Protein AF-A0A1D8ADT6-F1 (afdb_monomer_lite)

pLDDT: mean 72.4, std 19.84, range [39.72, 97.81]

Radius of gyration: 29.02 Å; chains: 1; bounding box: 97×33×60 Å

Foldseek 3Di:
DDDDDDPPDDDPDDDDPPPPPPPPPPVQQDFDPVLVVQVVVLCVVVVNDHDPVSCVPRRQVVGGRNSVVVVVVVDDDPPVVVVVVPVVDPPPDPPDDD

Structure (mmCIF, N/CA/C/O backbone):
data_AF-A0A1D8ADT6-F1
#
_entry.id   AF-A0A1D8ADT6-F1
#
loop_
_atom_site.group_PDB
_atom_site.id
_atom_site.type_symbol
_atom_site.label_atom_id
_atom_site.label_alt_id
_atom_site.label_comp_id
_atom_site.label_asym_id
_atom_site.label_entity_id
_atom_site.label_seq_id
_atom_site.pdbx_PDB_ins_code
_atom_site.Cartn_x
_atom_site.Cartn_y
_atom_site.Cartn_z
_atom_site.occupancy
_atom_site.B_iso_or_equiv
_atom_site.auth_seq_id
_atom_site.auth_comp_id
_atom_site.auth_asym_id
_atom_site.auth_atom_id
_atom_site.pdbx_PDB_model_num
ATOM 1 N N . MET A 1 1 ? 71.596 5.538 -40.385 1.00 41.00 1 MET A N 1
ATOM 2 C CA . MET A 1 1 ? 70.549 6.245 -39.610 1.00 41.00 1 MET A CA 1
ATOM 3 C C . MET A 1 1 ? 69.523 6.814 -40.584 1.00 41.00 1 MET A C 1
ATOM 5 O O . MET A 1 1 ? 69.797 7.835 -41.194 1.00 41.00 1 MET A O 1
ATOM 9 N N . VAL A 1 2 ? 68.382 6.150 -40.786 1.00 39.72 2 VAL A N 1
ATOM 10 C CA . VAL A 1 2 ? 67.315 6.633 -41.684 1.00 39.72 2 VAL A CA 1
ATOM 11 C C . VAL A 1 2 ? 66.054 6.821 -40.845 1.00 39.72 2 VAL A C 1
ATOM 13 O O . VAL A 1 2 ? 65.548 5.874 -40.249 1.00 39.72 2 VAL A O 1
ATOM 16 N N . ARG A 1 3 ? 65.615 8.076 -40.707 1.00 45.81 3 ARG A N 1
ATOM 17 C CA . ARG A 1 3 ? 64.464 8.477 -39.888 1.00 45.81 3 ARG A CA 1
ATOM 18 C C . ARG A 1 3 ? 63.183 8.412 -40.727 1.00 45.81 3 ARG A C 1
ATOM 20 O O . ARG A 1 3 ? 63.131 8.955 -41.824 1.00 45.81 3 ARG A O 1
ATOM 27 N N . LYS A 1 4 ? 62.180 7.739 -40.154 1.00 50.72 4 LYS A N 1
ATOM 28 C CA . LYS A 1 4 ? 60.775 7.585 -40.571 1.00 50.72 4 LYS A CA 1
ATOM 29 C C . LYS A 1 4 ? 60.207 8.749 -41.386 1.00 50.72 4 LYS A C 1
ATOM 31 O O . LYS A 1 4 ? 60.243 9.884 -40.919 1.00 50.72 4 LYS A O 1
ATOM 36 N N . ARG A 1 5 ? 59.449 8.411 -42.434 1.00 50.97 5 ARG A N 1
ATOM 37 C CA . ARG A 1 5 ? 58.130 9.015 -42.681 1.00 50.97 5 ARG A CA 1
ATOM 38 C C . ARG A 1 5 ? 57.148 7.902 -43.040 1.00 50.97 5 ARG A C 1
ATOM 40 O O . ARG A 1 5 ? 57.220 7.326 -44.117 1.00 50.97 5 ARG A O 1
ATOM 47 N N . LEU A 1 6 ? 56.313 7.561 -42.055 1.00 51.28 6 LEU A N 1
ATOM 48 C CA . LEU A 1 6 ? 55.161 6.676 -42.193 1.00 51.28 6 LEU A CA 1
ATOM 49 C C . LEU A 1 6 ? 54.278 7.227 -43.314 1.00 51.28 6 LEU A C 1
ATOM 51 O O . LEU A 1 6 ? 53.754 8.335 -43.197 1.00 51.28 6 LEU A O 1
ATOM 55 N N . GLY A 1 7 ? 54.142 6.454 -44.388 1.00 40.78 7 GLY A N 1
ATOM 56 C CA . GLY A 1 7 ? 53.117 6.676 -45.391 1.00 40.78 7 GLY A CA 1
ATOM 57 C C . GLY A 1 7 ? 51.752 6.501 -44.739 1.00 40.78 7 GLY A C 1
ATOM 58 O O . GLY A 1 7 ? 51.425 5.429 -44.234 1.00 40.78 7 GLY A O 1
ATOM 59 N N . LEU A 1 8 ? 50.992 7.589 -44.720 1.00 50.84 8 LEU A N 1
ATOM 60 C CA . LEU A 1 8 ? 49.579 7.631 -44.392 1.00 50.84 8 LEU A CA 1
ATOM 61 C C . LEU A 1 8 ? 48.832 6.804 -45.452 1.00 50.84 8 LEU A C 1
ATOM 63 O O . LEU A 1 8 ? 48.548 7.301 -46.540 1.00 50.84 8 LEU A O 1
ATOM 67 N N . VAL A 1 9 ? 48.563 5.527 -45.172 1.00 48.00 9 VAL A N 1
ATOM 68 C CA . VAL A 1 9 ? 47.653 4.730 -46.001 1.00 48.00 9 VAL A CA 1
ATOM 69 C C . VAL A 1 9 ? 46.237 5.139 -45.627 1.00 48.00 9 VAL A C 1
ATOM 71 O O . VAL A 1 9 ? 45.711 4.767 -44.580 1.00 48.00 9 VAL A O 1
ATOM 74 N N . ALA A 1 10 ? 45.646 5.951 -46.496 1.00 52.31 10 ALA A N 1
ATOM 75 C CA . ALA A 1 10 ? 44.214 6.136 -46.573 1.00 52.31 10 ALA A CA 1
ATOM 76 C C . ALA A 1 10 ? 43.560 4.775 -46.852 1.00 52.31 10 ALA A C 1
ATOM 78 O O . ALA A 1 10 ? 43.734 4.202 -47.925 1.00 52.31 10 ALA A O 1
ATOM 79 N N . ALA A 1 11 ? 42.815 4.261 -45.878 1.00 51.34 11 ALA A N 1
ATOM 80 C CA . ALA A 1 11 ? 41.895 3.149 -46.066 1.00 51.34 11 ALA A CA 1
ATOM 81 C C . ALA A 1 11 ? 40.534 3.558 -45.501 1.00 51.34 11 ALA A C 1
ATOM 83 O O . ALA A 1 11 ? 40.170 3.281 -44.361 1.00 51.34 11 ALA A O 1
ATOM 84 N N . SER A 1 12 ? 39.803 4.287 -46.335 1.00 52.16 12 SER A N 1
ATOM 85 C CA . SER A 1 12 ? 38.388 4.591 -46.190 1.00 52.16 12 SER A CA 1
ATOM 86 C C . SER A 1 12 ? 37.581 3.317 -46.472 1.00 52.16 12 SER A C 1
ATOM 88 O O . SER A 1 12 ? 37.239 3.080 -47.623 1.00 52.16 12 SER A O 1
ATOM 90 N N . ALA A 1 13 ? 37.313 2.471 -45.468 1.00 50.28 13 ALA A N 1
ATOM 91 C CA . ALA A 1 13 ? 36.302 1.399 -45.544 1.00 50.28 13 ALA A CA 1
ATOM 92 C C . ALA A 1 13 ? 36.129 0.664 -44.199 1.00 50.28 13 ALA A C 1
ATOM 94 O O . ALA A 1 13 ? 36.910 -0.228 -43.889 1.00 50.28 13 ALA A O 1
ATOM 95 N N . ALA A 1 14 ? 35.103 1.036 -43.425 1.00 51.84 14 ALA A N 1
ATOM 96 C CA . ALA A 1 14 ? 34.347 0.218 -42.454 1.00 51.84 14 ALA A CA 1
ATOM 97 C C . ALA A 1 14 ? 33.526 1.208 -41.604 1.00 51.84 14 ALA A C 1
ATOM 99 O O . ALA A 1 14 ? 34.023 1.809 -40.662 1.00 51.84 14 ALA A O 1
ATOM 100 N N . GLY A 1 15 ? 32.324 1.599 -42.016 1.00 47.75 15 GLY A N 1
ATOM 101 C CA . GLY A 1 15 ? 31.172 0.711 -41.916 1.00 47.75 15 GLY A CA 1
ATOM 102 C C . GLY A 1 15 ? 30.653 0.750 -40.479 1.00 47.75 15 GLY A C 1
ATOM 103 O O . GLY A 1 15 ? 30.986 -0.12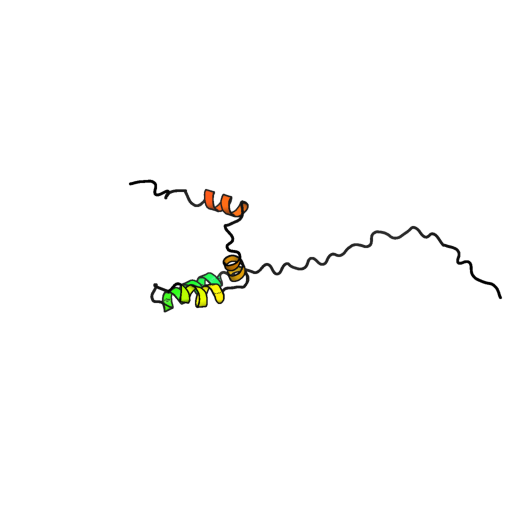9 -39.703 1.00 47.75 15 GLY A O 1
ATOM 104 N N . VAL A 1 16 ? 29.925 1.826 -40.149 1.00 55.56 16 VAL A N 1
ATOM 105 C CA . VAL A 1 16 ? 29.025 2.004 -38.992 1.00 55.56 16 VAL A CA 1
ATOM 106 C C . VAL A 1 16 ? 29.379 1.143 -37.773 1.00 55.56 16 VAL A C 1
ATOM 108 O O . VAL A 1 16 ? 28.939 0.001 -37.657 1.00 55.56 16 VAL A O 1
ATOM 111 N N . LEU A 1 17 ? 30.117 1.722 -36.822 1.00 54.66 17 LEU A N 1
ATOM 112 C CA . LEU A 1 17 ? 30.191 1.185 -35.467 1.00 54.66 17 LEU A CA 1
ATOM 113 C C . LEU A 1 17 ? 28.760 1.202 -34.907 1.00 54.66 17 LEU A C 1
ATOM 115 O O . LEU A 1 17 ? 28.247 2.254 -34.523 1.00 54.66 17 LEU A O 1
ATOM 119 N N . ALA A 1 18 ? 28.078 0.060 -34.968 1.00 60.75 18 ALA A N 1
ATOM 120 C CA . ALA A 1 18 ? 26.762 -0.119 -34.388 1.00 60.75 18 ALA A CA 1
ATOM 121 C C . ALA A 1 18 ? 26.871 0.220 -32.898 1.00 60.75 18 ALA A C 1
ATOM 123 O O . ALA A 1 18 ? 27.464 -0.528 -32.121 1.00 60.75 18 ALA A O 1
ATOM 124 N N . PHE A 1 19 ? 26.331 1.373 -32.507 1.00 59.34 19 PHE A N 1
ATOM 125 C CA . PHE A 1 19 ? 26.065 1.683 -31.112 1.00 59.34 19 PHE A CA 1
ATOM 126 C C . PHE A 1 19 ? 25.014 0.676 -30.641 1.00 59.34 19 PHE A C 1
ATOM 128 O O . PHE A 1 19 ? 23.811 0.902 -30.757 1.00 59.34 19 PHE A O 1
ATOM 135 N N . ILE A 1 20 ? 25.468 -0.474 -30.149 1.00 65.38 20 ILE A N 1
ATOM 136 C CA . ILE A 1 20 ? 24.639 -1.356 -29.339 1.00 65.38 20 ILE A CA 1
ATOM 137 C C . ILE A 1 20 ? 24.471 -0.610 -28.018 1.00 65.38 20 ILE A C 1
ATOM 139 O O . ILE A 1 20 ? 25.266 -0.765 -27.096 1.00 65.38 20 ILE A O 1
ATOM 143 N N . VAL A 1 21 ? 23.485 0.285 -27.951 1.00 69.88 21 VAL A N 1
ATOM 144 C CA . VAL A 1 21 ? 23.040 0.826 -26.670 1.00 69.88 21 VAL A CA 1
ATOM 145 C C . VAL A 1 21 ? 22.363 -0.347 -25.970 1.00 69.88 21 VAL A C 1
ATOM 147 O O . VAL A 1 21 ? 21.353 -0.833 -26.488 1.00 69.88 21 VAL A O 1
ATOM 150 N N . PRO A 1 22 ? 22.895 -0.864 -24.848 1.00 63.84 22 PRO A N 1
ATOM 151 C CA . PRO A 1 22 ? 22.147 -1.836 -24.079 1.00 63.84 22 PRO A CA 1
ATOM 152 C C . PRO A 1 22 ? 20.854 -1.138 -23.669 1.00 63.84 22 PRO A C 1
ATOM 154 O O . PRO A 1 22 ? 20.885 -0.114 -22.983 1.00 63.84 22 PRO A O 1
ATOM 157 N N . VAL A 1 23 ? 19.716 -1.660 -24.127 1.00 62.34 23 VAL A N 1
ATOM 158 C CA . VAL A 1 23 ? 18.436 -1.303 -23.530 1.00 62.34 23 VAL A CA 1
ATOM 159 C C . VAL A 1 23 ? 18.518 -1.819 -22.102 1.00 62.34 23 VAL A C 1
ATOM 161 O O . VAL A 1 23 ? 18.339 -3.003 -21.828 1.00 62.34 23 VAL A O 1
ATOM 164 N N . GLN A 1 24 ? 18.934 -0.948 -21.185 1.00 64.00 24 GLN A N 1
ATOM 165 C CA . GLN A 1 24 ? 18.807 -1.231 -19.771 1.00 64.00 24 GLN A CA 1
ATOM 166 C C . GLN A 1 24 ? 17.314 -1.427 -19.573 1.00 64.00 24 GLN A C 1
ATOM 168 O O . GLN A 1 24 ? 16.543 -0.488 -19.785 1.00 64.00 24 GLN A O 1
ATOM 173 N N . ALA A 1 25 ? 16.912 -2.671 -19.294 1.00 60.44 25 ALA A N 1
ATOM 174 C CA . ALA A 1 25 ? 15.569 -2.967 -18.843 1.00 60.44 25 ALA A CA 1
ATOM 175 C C . ALA A 1 25 ? 15.329 -1.985 -17.709 1.00 60.44 25 ALA A C 1
ATOM 177 O O . ALA A 1 25 ? 16.011 -2.042 -16.685 1.00 60.44 25 ALA A O 1
ATOM 178 N N . GLN A 1 26 ? 14.493 -0.982 -17.972 1.00 58.41 26 GLN A N 1
ATOM 179 C CA . GLN A 1 26 ? 14.187 -0.011 -16.951 1.00 58.41 26 GLN A CA 1
ATOM 180 C C . GLN A 1 26 ? 13.575 -0.845 -15.843 1.00 58.41 26 GLN A C 1
ATOM 182 O O . GLN A 1 26 ? 12.581 -1.537 -16.081 1.00 58.41 26 GLN A O 1
ATOM 187 N N . ASP A 1 27 ? 14.227 -0.859 -14.686 1.00 61.06 27 ASP A N 1
ATOM 188 C CA . ASP A 1 27 ? 13.667 -1.434 -13.479 1.00 61.06 27 ASP A CA 1
ATOM 189 C C . ASP A 1 27 ? 12.524 -0.497 -13.086 1.00 61.06 27 ASP A C 1
ATOM 191 O O . ASP A 1 27 ? 12.659 0.441 -12.300 1.00 61.06 27 ASP A O 1
ATOM 195 N N . LEU A 1 28 ? 11.433 -0.610 -13.847 1.00 68.81 28 LEU A N 1
ATOM 196 C CA . LEU A 1 28 ? 10.241 0.187 -13.694 1.00 68.81 28 LEU A CA 1
ATOM 197 C C . LEU A 1 28 ? 9.675 -0.293 -12.382 1.00 68.81 28 LEU A C 1
ATOM 199 O O . LEU A 1 28 ? 9.077 -1.363 -12.351 1.00 68.81 28 LEU A O 1
ATOM 203 N N . ALA A 1 29 ? 9.932 0.466 -11.321 1.00 77.25 29 ALA A N 1
ATOM 204 C CA . ALA A 1 29 ? 9.440 0.194 -9.986 1.00 77.25 29 ALA A CA 1
ATOM 205 C C . ALA A 1 29 ? 7.986 -0.311 -10.085 1.00 77.25 29 ALA A C 1
ATOM 207 O O . ALA A 1 29 ? 7.079 0.434 -10.469 1.00 77.25 29 ALA A O 1
ATOM 208 N N . GLN A 1 30 ? 7.790 -1.616 -9.864 1.00 85.38 30 GLN A N 1
ATOM 209 C CA . GLN A 1 30 ? 6.528 -2.282 -10.185 1.00 85.38 30 GLN A CA 1
ATOM 210 C C . GLN A 1 30 ? 5.574 -2.136 -9.010 1.00 85.38 30 GLN A C 1
ATOM 212 O O . GLN A 1 30 ? 5.888 -2.553 -7.894 1.00 85.38 30 GLN A O 1
ATOM 217 N N . ILE A 1 31 ? 4.397 -1.570 -9.259 1.00 86.62 31 ILE A N 1
ATOM 218 C CA . ILE A 1 31 ? 3.267 -1.673 -8.331 1.00 86.62 31 ILE A CA 1
ATOM 219 C C . ILE A 1 31 ? 2.750 -3.098 -8.431 1.00 86.62 31 ILE A C 1
ATOM 221 O O . ILE A 1 31 ? 2.543 -3.591 -9.545 1.00 86.62 31 ILE A O 1
ATOM 225 N N . ARG A 1 32 ? 2.545 -3.755 -7.295 1.00 91.38 32 ARG A N 1
ATOM 226 C CA . ARG A 1 32 ? 2.129 -5.151 -7.284 1.00 91.38 32 ARG A CA 1
ATOM 227 C C . ARG A 1 32 ? 0.709 -5.283 -6.748 1.00 91.38 32 ARG A C 1
ATOM 229 O O . ARG A 1 32 ? 0.270 -4.493 -5.919 1.00 91.38 32 ARG A O 1
AT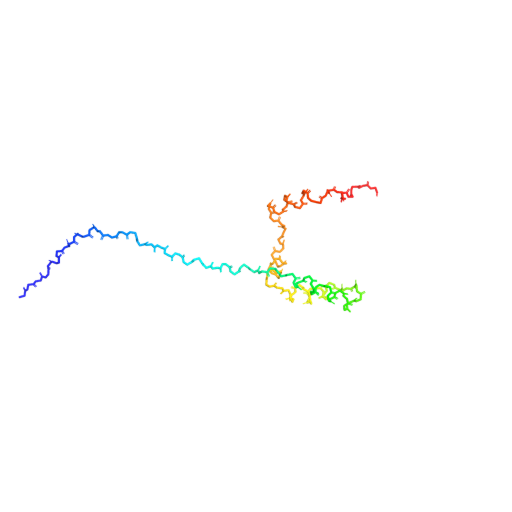OM 236 N N . ILE A 1 33 ? -0.039 -6.283 -7.213 1.00 92.81 33 ILE A N 1
ATOM 237 C CA . ILE A 1 33 ? -1.418 -6.477 -6.734 1.00 92.81 33 ILE A CA 1
ATOM 238 C C . ILE A 1 33 ? -1.447 -6.930 -5.267 1.00 92.81 33 ILE A C 1
ATOM 240 O O . ILE A 1 33 ? -2.408 -6.677 -4.547 1.00 92.81 33 ILE A O 1
ATOM 244 N N . GLU A 1 34 ? -0.349 -7.514 -4.793 1.00 95.31 34 GLU A N 1
ATOM 245 C CA . GLU A 1 34 ? -0.090 -7.855 -3.399 1.00 95.31 34 GLU A CA 1
ATOM 246 C C . GLU A 1 34 ? -0.126 -6.627 -2.475 1.00 95.31 34 GLU A C 1
ATOM 248 O O . GLU A 1 34 ? -0.415 -6.773 -1.288 1.00 95.31 34 GLU A O 1
ATOM 253 N N . ASP A 1 35 ? 0.088 -5.412 -2.996 1.00 94.12 35 ASP A N 1
ATOM 254 C CA . ASP A 1 35 ? -0.079 -4.182 -2.215 1.00 94.12 35 ASP A CA 1
ATOM 255 C C . ASP A 1 35 ? -1.548 -3.989 -1.786 1.00 94.12 35 ASP A C 1
ATOM 257 O O . ASP A 1 35 ? -1.813 -3.523 -0.678 1.00 94.12 35 ASP A O 1
ATOM 261 N N . VAL A 1 36 ? -2.514 -4.443 -2.597 1.00 95.44 36 VAL A N 1
ATOM 262 C CA . VAL A 1 36 ? -3.946 -4.440 -2.240 1.00 95.44 36 VAL A CA 1
ATOM 263 C C . VAL A 1 36 ? -4.230 -5.449 -1.128 1.00 95.44 36 VAL A C 1
ATOM 265 O O . VAL A 1 36 ? -4.956 -5.146 -0.183 1.00 95.44 36 VAL A O 1
ATOM 268 N N . ALA A 1 37 ? -3.627 -6.639 -1.197 1.00 97.25 37 ALA A N 1
ATOM 269 C CA . ALA A 1 37 ? -3.751 -7.635 -0.134 1.00 97.25 37 ALA A CA 1
ATOM 270 C C . ALA A 1 37 ? -3.150 -7.124 1.189 1.00 97.25 37 ALA A C 1
ATOM 272 O O . ALA A 1 37 ? -3.738 -7.321 2.253 1.00 97.25 37 ALA A O 1
ATOM 273 N N . ARG A 1 38 ? -2.017 -6.406 1.127 1.00 96.62 38 ARG A N 1
ATOM 274 C CA . ARG A 1 38 ? -1.412 -5.752 2.297 1.00 96.62 38 ARG A CA 1
ATOM 275 C C . ARG A 1 38 ? -2.355 -4.725 2.916 1.00 96.62 38 ARG A C 1
ATOM 277 O O . ARG A 1 38 ? -2.498 -4.718 4.135 1.00 96.62 38 ARG A O 1
ATOM 284 N N . PHE A 1 39 ? -3.008 -3.897 2.099 1.00 96.19 39 PHE A N 1
ATOM 285 C CA . PHE A 1 39 ? -3.983 -2.928 2.596 1.00 96.19 39 PHE A CA 1
ATOM 286 C C . PHE A 1 39 ? -5.095 -3.604 3.407 1.00 96.19 39 PHE A C 1
ATOM 288 O O . PHE A 1 39 ? -5.339 -3.202 4.542 1.00 96.19 39 PHE A O 1
ATOM 295 N N . TYR A 1 40 ? -5.727 -4.652 2.865 1.00 97.44 40 TYR A N 1
ATOM 296 C CA . TYR A 1 40 ? -6.805 -5.345 3.577 1.00 97.44 40 TYR A CA 1
ATOM 297 C C . TYR A 1 40 ? -6.323 -6.015 4.859 1.00 97.44 40 TYR A C 1
ATOM 299 O O . TYR A 1 40 ? -7.008 -5.929 5.870 1.00 97.44 40 TYR A O 1
ATOM 307 N N . ARG A 1 41 ? -5.110 -6.574 4.871 1.00 97.75 41 ARG A N 1
ATOM 308 C CA . ARG A 1 41 ? -4.526 -7.109 6.106 1.00 97.75 41 ARG A CA 1
ATOM 309 C C . ARG A 1 41 ? -4.410 -6.034 7.194 1.00 97.75 41 ARG A C 1
ATOM 311 O O . ARG A 1 41 ? -4.872 -6.249 8.308 1.00 97.75 41 ARG A O 1
ATOM 318 N N . VAL A 1 42 ? -3.842 -4.872 6.864 1.00 97.62 42 VAL A N 1
ATOM 319 C CA . VAL A 1 42 ? -3.701 -3.741 7.804 1.00 97.62 42 VAL A CA 1
ATOM 320 C C . VAL A 1 42 ? -5.070 -3.224 8.261 1.00 97.62 42 VAL A C 1
ATOM 322 O O . VAL A 1 42 ? -5.262 -2.881 9.428 1.00 97.62 42 VAL A O 1
ATOM 325 N N . TYR A 1 43 ? -6.034 -3.173 7.345 1.00 95.75 43 T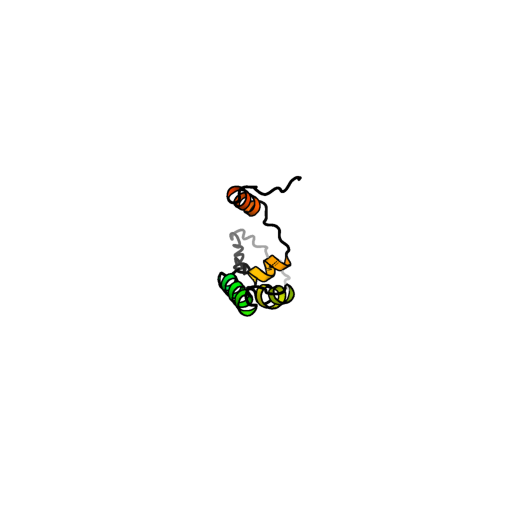YR A N 1
ATOM 326 C CA . TYR A 1 43 ? -7.400 -2.754 7.633 1.00 95.75 43 TYR A CA 1
ATOM 327 C C . TYR A 1 43 ? -8.091 -3.709 8.616 1.00 95.75 43 TYR A C 1
ATOM 329 O O . TYR A 1 43 ? -8.664 -3.256 9.609 1.00 95.75 43 TYR A O 1
ATOM 337 N N . ASP A 1 44 ? -7.979 -5.016 8.387 1.00 97.81 44 ASP A N 1
ATOM 338 C CA . ASP A 1 44 ? -8.576 -6.056 9.223 1.00 97.81 44 ASP A CA 1
ATOM 339 C C . ASP A 1 44 ? -7.927 -6.110 10.614 1.00 97.81 44 ASP A C 1
ATOM 341 O O . ASP A 1 44 ? -8.633 -6.144 11.626 1.00 97.81 44 ASP A O 1
ATOM 345 N N . GLU A 1 45 ? -6.594 -6.027 10.690 1.00 97.75 45 GLU A N 1
ATOM 346 C CA . GLU A 1 45 ? -5.839 -5.959 11.953 1.00 97.75 45 GLU A CA 1
ATOM 347 C C . GLU A 1 45 ? -6.266 -4.756 12.807 1.00 97.75 45 GLU A C 1
ATOM 349 O O . GLU A 1 45 ? -6.392 -4.851 14.031 1.00 97.75 45 GLU A O 1
ATOM 354 N N . ALA A 1 46 ? -6.576 -3.631 12.161 1.00 96.50 46 ALA A N 1
ATOM 355 C CA . ALA A 1 46 ? -7.082 -2.433 12.817 1.00 96.50 46 ALA A CA 1
ATOM 356 C C . ALA A 1 46 ? -8.608 -2.431 13.032 1.00 96.50 46 ALA A C 1
ATOM 358 O O . ALA A 1 46 ? -9.177 -1.386 13.360 1.00 96.50 46 ALA A O 1
ATOM 359 N N . ARG A 1 47 ? -9.289 -3.572 12.850 1.00 95.75 47 ARG A N 1
ATOM 360 C CA . ARG A 1 47 ? -10.755 -3.712 12.961 1.00 95.75 47 ARG A CA 1
ATOM 361 C C . ARG A 1 47 ? -11.516 -2.689 12.109 1.00 95.75 47 ARG A C 1
ATOM 363 O O . ARG A 1 47 ? -12.529 -2.135 12.529 1.00 95.75 47 ARG A O 1
ATOM 370 N N . GLY A 1 48 ? -10.991 -2.417 10.921 1.00 96.00 48 GLY A N 1
ATOM 371 C CA . GLY A 1 48 ? -11.539 -1.486 9.943 1.00 96.00 48 GLY A CA 1
ATOM 372 C C . GLY A 1 48 ? -11.245 -0.006 10.195 1.00 96.00 48 GLY A C 1
ATOM 373 O O . GLY A 1 48 ? -11.736 0.844 9.452 1.00 96.00 48 GLY A O 1
ATOM 374 N N . ALA A 1 49 ? -10.439 0.329 11.207 1.00 96.19 49 ALA A N 1
ATOM 375 C CA . ALA A 1 49 ? -10.108 1.713 11.546 1.00 96.19 49 ALA A CA 1
ATOM 376 C C . ALA A 1 49 ? -8.594 1.933 11.756 1.00 96.19 49 ALA A C 1
ATOM 378 O O . ALA A 1 49 ? -8.172 2.337 12.845 1.00 96.19 49 ALA A O 1
ATOM 379 N N . PRO A 1 50 ? -7.743 1.685 10.737 1.00 96.75 50 PRO A N 1
ATOM 380 C CA . PRO A 1 50 ? -6.312 1.938 10.856 1.00 96.75 50 PRO A CA 1
ATOM 381 C C . PRO A 1 50 ? -6.033 3.437 10.995 1.00 96.75 50 PRO A C 1
ATOM 383 O O . PRO A 1 50 ? -6.575 4.270 10.269 1.00 96.75 50 PRO A O 1
ATOM 386 N N . SER A 1 51 ? -5.152 3.790 11.933 1.00 97.25 51 SER A N 1
ATOM 387 C CA . SER A 1 51 ? -4.684 5.172 12.062 1.00 97.25 51 SER A CA 1
ATOM 388 C C . SER A 1 51 ? -3.817 5.567 10.863 1.00 97.25 51 SER A C 1
ATOM 390 O O . SER A 1 51 ? -3.192 4.718 10.227 1.00 97.25 51 SER A O 1
ATOM 392 N N . ALA A 1 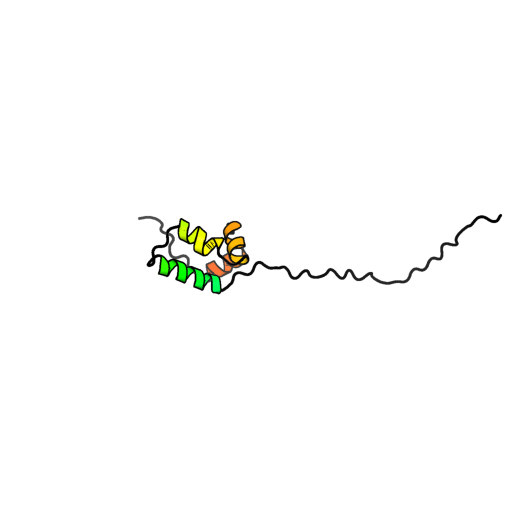52 ? -3.696 6.870 10.594 1.00 95.19 52 ALA A N 1
ATOM 393 C CA . ALA A 1 52 ? -2.813 7.367 9.536 1.00 95.19 52 ALA A CA 1
ATOM 394 C C . ALA A 1 52 ? -1.359 6.893 9.714 1.00 95.19 52 ALA A C 1
ATOM 396 O O . ALA A 1 52 ? -0.692 6.563 8.740 1.00 95.19 52 ALA A O 1
ATOM 397 N N . ARG A 1 53 ? -0.888 6.800 10.965 1.00 96.50 53 ARG A N 1
ATOM 398 C CA . ARG A 1 53 ? 0.448 6.284 11.284 1.00 96.50 53 ARG A CA 1
ATOM 399 C C . ARG A 1 53 ? 0.599 4.810 10.902 1.00 96.50 53 ARG A C 1
ATOM 401 O O . ARG A 1 53 ? 1.613 4.447 10.323 1.00 96.50 53 ARG A O 1
ATOM 408 N N . VAL A 1 54 ? -0.414 3.996 11.197 1.00 96.69 54 VAL A N 1
ATOM 409 C CA . VAL A 1 54 ? -0.452 2.568 10.839 1.00 96.69 54 VAL A CA 1
ATOM 410 C C . VAL A 1 54 ? -0.487 2.397 9.321 1.00 96.69 54 VAL A C 1
ATOM 412 O O . VAL A 1 54 ? 0.288 1.626 8.774 1.00 96.69 54 VAL A O 1
ATOM 415 N N . LEU A 1 55 ? -1.302 3.176 8.604 1.00 95.12 55 LEU A N 1
ATOM 416 C CA . LEU A 1 55 ? -1.310 3.142 7.137 1.00 95.12 55 LEU A CA 1
ATOM 417 C C . LEU A 1 55 ? 0.042 3.553 6.542 1.00 95.12 55 LEU A C 1
ATOM 419 O O . LEU A 1 55 ? 0.521 2.928 5.599 1.00 95.12 55 LEU A O 1
ATOM 423 N N . GLN A 1 56 ? 0.669 4.587 7.096 1.00 93.31 56 GLN A N 1
ATOM 424 C CA . GLN A 1 56 ? 1.970 5.057 6.637 1.00 93.31 56 GLN A CA 1
ATOM 425 C C . GLN A 1 56 ? 3.050 3.982 6.815 1.00 93.31 56 GLN A C 1
ATOM 427 O O . GLN A 1 56 ? 3.753 3.662 5.860 1.00 93.31 56 GLN A O 1
ATOM 432 N N . GLN A 1 57 ? 3.137 3.388 8.002 1.00 96.06 57 GLN A N 1
ATOM 433 C CA . GLN A 1 57 ? 4.173 2.415 8.337 1.00 96.06 57 GLN A CA 1
ATOM 434 C C . GLN A 1 57 ? 3.917 1.040 7.697 1.00 96.06 57 GLN A C 1
ATOM 436 O O . GLN A 1 57 ? 4.791 0.476 7.040 1.00 96.06 57 GLN A O 1
ATOM 441 N N . ASP A 1 58 ? 2.704 0.508 7.847 1.00 95.75 58 ASP A N 1
ATOM 442 C CA . ASP A 1 58 ? 2.426 -0.909 7.590 1.00 95.75 58 ASP A CA 1
ATOM 443 C C . ASP A 1 58 ? 1.835 -1.173 6.200 1.00 95.75 58 ASP A C 1
ATOM 445 O O . ASP A 1 58 ? 1.834 -2.316 5.738 1.00 95.75 58 ASP A O 1
ATOM 449 N N . TYR A 1 59 ? 1.357 -0.135 5.504 1.00 94.69 59 TYR A N 1
ATOM 450 C CA . TYR A 1 59 ? 0.880 -0.238 4.123 1.00 94.69 59 TYR A CA 1
ATOM 451 C C . TYR A 1 59 ? 1.790 0.501 3.141 1.00 94.69 59 TYR A C 1
ATOM 453 O O . TYR A 1 59 ? 2.247 -0.098 2.168 1.00 94.69 59 TYR A O 1
ATOM 461 N N . ILE A 1 60 ? 2.068 1.780 3.393 1.00 93.75 60 ILE A N 1
ATOM 462 C CA . ILE A 1 60 ? 2.760 2.643 2.434 1.00 93.75 60 ILE A CA 1
ATOM 463 C C . ILE A 1 60 ? 4.256 2.354 2.402 1.00 93.75 60 ILE A C 1
ATOM 465 O O . ILE A 1 60 ? 4.784 2.048 1.339 1.00 93.75 60 ILE A O 1
ATOM 469 N N . GLU A 1 61 ? 4.937 2.404 3.544 1.00 94.12 61 GLU A N 1
ATOM 470 C CA . GLU A 1 61 ? 6.384 2.167 3.632 1.00 94.12 61 GLU A CA 1
ATOM 471 C C . GLU A 1 61 ? 6.764 0.704 3.406 1.00 94.12 61 GLU A C 1
ATOM 473 O O . GLU A 1 61 ? 7.820 0.424 2.847 1.00 94.12 61 GLU A O 1
ATOM 478 N N . ALA A 1 62 ? 5.881 -0.224 3.777 1.00 94.69 62 ALA A N 1
ATOM 479 C CA . ALA A 1 62 ? 6.042 -1.648 3.502 1.00 94.69 62 ALA A CA 1
ATOM 480 C C . ALA A 1 62 ? 5.656 -2.048 2.061 1.00 94.69 62 ALA A C 1
ATOM 482 O O . ALA A 1 62 ? 5.765 -3.227 1.719 1.00 94.69 62 ALA A O 1
ATOM 483 N N . GLY A 1 63 ? 5.170 -1.097 1.254 1.00 93.31 63 GLY A N 1
ATOM 484 C CA . GLY A 1 63 ? 4.735 -1.242 -0.135 1.00 93.31 63 GLY A CA 1
ATOM 485 C C . GLY A 1 63 ? 5.775 -1.839 -1.083 1.00 93.31 63 GLY A C 1
ATOM 486 O O . GLY A 1 63 ? 6.964 -1.879 -0.780 1.00 93.31 63 GLY A O 1
ATOM 487 N N . SER A 1 64 ? 5.350 -2.262 -2.275 1.00 92.94 64 SER A N 1
ATOM 488 C CA . SER A 1 64 ? 6.301 -2.517 -3.359 1.00 92.94 64 SER A CA 1
ATOM 489 C C . SER A 1 64 ? 7.075 -1.245 -3.734 1.00 92.94 64 SER A C 1
ATOM 491 O O . SER A 1 64 ? 6.588 -0.125 -3.554 1.00 92.94 64 SER A O 1
ATOM 493 N N . ASP A 1 65 ? 8.250 -1.406 -4.345 1.00 90.12 65 ASP A N 1
ATOM 494 C CA . ASP A 1 65 ? 9.086 -0.271 -4.758 1.00 90.12 65 ASP A CA 1
ATOM 495 C C . ASP A 1 65 ? 8.335 0.707 -5.678 1.00 90.12 65 ASP A C 1
ATOM 497 O O . ASP A 1 65 ? 8.481 1.926 -5.560 1.00 90.12 65 ASP A O 1
ATOM 501 N N . GLY A 1 66 ? 7.479 0.188 -6.569 1.00 87.56 66 GLY A N 1
ATOM 502 C CA . GLY A 1 66 ? 6.633 1.007 -7.439 1.00 87.56 66 GLY A CA 1
ATOM 503 C C . GLY A 1 66 ? 5.586 1.805 -6.682 1.00 87.56 66 GLY A C 1
ATOM 504 O O . GLY A 1 66 ? 5.386 2.988 -6.962 1.00 87.56 66 GLY A O 1
ATOM 505 N N . PHE A 1 67 ? 4.948 1.180 -5.695 1.00 89.25 67 PHE A N 1
ATOM 506 C CA . PHE A 1 67 ? 3.950 1.832 -4.860 1.00 89.25 67 PHE A CA 1
ATOM 507 C C . PHE A 1 67 ? 4.568 2.930 -3.982 1.00 89.25 67 PHE A C 1
ATOM 509 O O . PHE A 1 67 ? 4.089 4.067 -3.978 1.00 89.25 67 PHE A O 1
ATOM 516 N N . VAL A 1 68 ? 5.689 2.629 -3.319 1.00 90.25 68 VAL A N 1
ATOM 517 C CA . VAL A 1 68 ? 6.444 3.589 -2.496 1.00 90.25 68 VAL A CA 1
ATOM 518 C C . VAL A 1 68 ? 6.920 4.773 -3.338 1.00 90.25 68 VAL A C 1
ATOM 520 O O . VAL A 1 68 ? 6.797 5.928 -2.922 1.00 90.25 68 VAL A O 1
ATOM 523 N N . SER A 1 69 ? 7.447 4.502 -4.535 1.00 86.00 69 SER A N 1
ATOM 524 C CA . SER A 1 69 ? 7.923 5.535 -5.458 1.00 86.00 69 SER A CA 1
ATOM 525 C C . SER A 1 69 ? 6.790 6.464 -5.911 1.00 86.00 69 SER A C 1
ATOM 527 O O . SER A 1 69 ? 6.940 7.691 -5.878 1.00 86.00 69 SER A O 1
ATOM 529 N N . LEU A 1 70 ? 5.618 5.911 -6.245 1.00 83.81 70 LEU A N 1
ATOM 530 C CA . LEU A 1 70 ? 4.436 6.709 -6.577 1.00 83.81 70 LEU A CA 1
ATOM 531 C C . LEU A 1 70 ? 3.965 7.589 -5.422 1.00 83.81 70 LEU A C 1
ATOM 533 O O . LEU A 1 70 ? 3.706 8.776 -5.637 1.00 83.81 70 LEU A O 1
ATOM 537 N N . TYR A 1 71 ? 3.867 7.026 -4.216 1.00 84.38 71 TYR A N 1
ATOM 538 C CA . TYR A 1 71 ? 3.443 7.773 -3.035 1.00 84.38 71 TYR A CA 1
ATOM 539 C C . TYR A 1 71 ? 4.390 8.944 -2.748 1.00 84.38 71 TYR A C 1
ATOM 541 O O . TYR A 1 71 ? 3.955 10.082 -2.574 1.00 84.38 71 TYR A O 1
ATOM 549 N N . ARG A 1 72 ? 5.703 8.686 -2.790 1.00 84.31 72 ARG A N 1
ATOM 550 C CA . ARG A 1 72 ? 6.747 9.687 -2.531 1.00 84.31 72 ARG A CA 1
ATOM 551 C C . ARG A 1 72 ? 6.737 10.837 -3.533 1.00 84.31 72 ARG A C 1
ATOM 553 O O . ARG A 1 72 ? 7.000 11.975 -3.160 1.00 84.31 72 ARG A O 1
ATOM 560 N N . THR A 1 73 ? 6.446 10.550 -4.799 1.00 77.75 73 THR A N 1
ATOM 561 C CA . THR A 1 73 ? 6.504 11.558 -5.868 1.00 77.75 73 THR A CA 1
ATOM 562 C C . THR A 1 73 ? 5.262 12.464 -5.873 1.00 77.75 73 THR A C 1
ATOM 564 O O . THR A 1 73 ? 5.153 13.344 -6.725 1.00 77.75 73 THR A O 1
ATOM 567 N N . GLY A 1 74 ? 4.299 12.263 -4.957 1.00 64.62 74 GLY A N 1
ATOM 568 C CA . GLY A 1 74 ? 3.094 13.097 -4.829 1.00 64.62 74 GLY A CA 1
ATOM 569 C C . GLY A 1 74 ? 2.311 13.231 -6.140 1.00 64.62 74 GLY A C 1
ATOM 570 O O . GLY A 1 74 ? 1.643 14.236 -6.387 1.00 64.62 74 GLY A O 1
ATOM 571 N N . SER A 1 75 ? 2.483 12.267 -7.048 1.00 57.00 75 SER A N 1
ATOM 572 C CA . SER A 1 75 ? 2.202 12.481 -8.459 1.00 57.00 75 SER A CA 1
ATOM 573 C C . SER A 1 75 ? 0.710 12.405 -8.714 1.00 57.00 75 SER A C 1
ATOM 575 O O . SER A 1 75 ? 0.121 11.331 -8.819 1.00 57.00 75 SER A O 1
ATOM 577 N N . SER A 1 76 ? 0.105 13.578 -8.884 1.00 53.19 76 SER A N 1
ATOM 578 C CA . SER A 1 76 ? -1.171 13.702 -9.574 1.00 53.19 76 SER A CA 1
ATOM 579 C C . SER A 1 76 ? -1.066 12.969 -10.923 1.00 53.19 76 SER A C 1
ATOM 581 O O . SER A 1 76 ? -0.093 13.203 -11.649 1.00 53.19 76 SER A O 1
ATOM 583 N N . PRO A 1 77 ? -2.020 12.091 -11.284 1.00 56.25 77 PRO A N 1
ATOM 584 C CA . PRO A 1 77 ? -1.929 11.299 -12.503 1.00 56.25 77 PRO A CA 1
ATOM 585 C C . PRO A 1 77 ? -1.658 12.197 -13.714 1.00 56.25 77 PRO A C 1
ATOM 587 O O . PRO A 1 77 ? -2.349 13.195 -13.938 1.00 56.25 77 PRO A O 1
ATOM 590 N N . GLY A 1 78 ? -0.628 11.854 -14.494 1.00 60.28 78 GLY A N 1
ATOM 591 C CA . GLY A 1 78 ? -0.220 12.631 -15.665 1.00 60.28 78 GLY A CA 1
ATOM 592 C C . GLY A 1 78 ? -1.353 12.794 -16.697 1.00 60.28 78 GLY A C 1
ATOM 593 O O . GLY A 1 78 ? -2.355 12.075 -16.645 1.00 60.28 78 GLY A O 1
ATOM 594 N N . PRO A 1 79 ? -1.218 13.693 -17.692 1.00 59.66 79 PRO A N 1
ATOM 595 C CA . PRO A 1 79 ? -2.307 14.078 -18.607 1.00 59.66 79 PRO A CA 1
ATOM 596 C C . PRO A 1 79 ? -3.000 12.919 -19.347 1.00 59.66 79 PRO A C 1
ATOM 598 O O . PRO A 1 79 ? 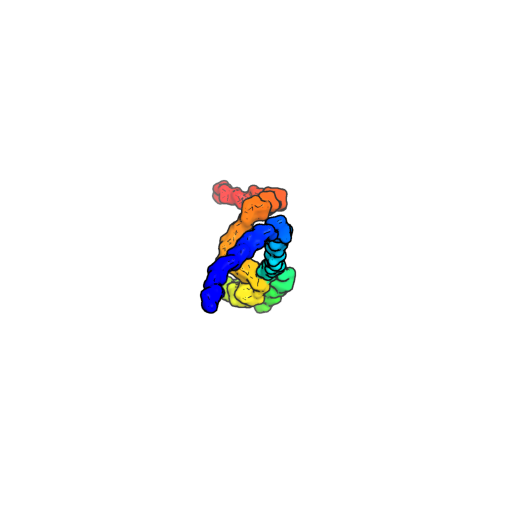-4.159 13.036 -19.750 1.00 59.66 79 PRO A O 1
ATOM 601 N N . ARG A 1 80 ? -2.296 11.796 -19.538 1.00 67.00 80 ARG A N 1
ATOM 602 C CA . ARG A 1 80 ? -2.849 10.556 -20.101 1.00 67.00 80 ARG A CA 1
ATOM 603 C C . ARG A 1 80 ? -3.826 9.880 -19.133 1.00 67.00 80 ARG A C 1
ATOM 605 O O . ARG A 1 80 ? -4.960 9.614 -19.510 1.00 67.00 80 ARG A O 1
ATOM 612 N N . TRP A 1 81 ? -3.400 9.656 -17.893 1.00 51.31 81 TRP A N 1
ATOM 613 C CA . TRP A 1 81 ? -4.204 9.032 -16.840 1.00 51.31 81 TRP A CA 1
ATOM 614 C C . TRP A 1 81 ? -5.391 9.905 -16.427 1.00 51.31 81 TRP A C 1
ATOM 616 O O . TRP A 1 81 ? -6.493 9.392 -16.251 1.00 51.31 81 TRP A O 1
ATOM 626 N N . ARG A 1 82 ? -5.196 11.230 -16.380 1.00 62.47 82 ARG A N 1
ATOM 627 C CA . ARG A 1 82 ? -6.258 12.207 -16.095 1.00 62.47 82 ARG A CA 1
ATOM 628 C C . ARG A 1 82 ? -7.439 12.081 -17.069 1.00 62.47 82 ARG A C 1
ATOM 630 O O . ARG A 1 82 ? -8.581 12.078 -16.630 1.00 62.47 82 ARG A O 1
ATOM 637 N N . ARG A 1 83 ? -7.158 11.907 -18.371 1.00 64.81 83 ARG A N 1
ATOM 638 C CA . ARG A 1 83 ? -8.176 11.717 -19.426 1.00 64.81 83 ARG A CA 1
ATOM 639 C C . ARG A 1 83 ? -8.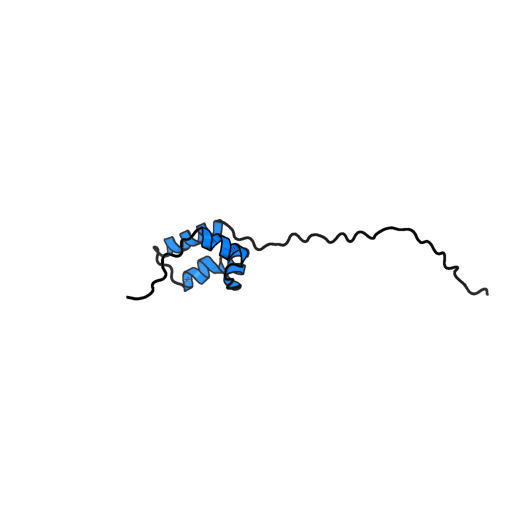927 10.388 -19.329 1.00 64.81 83 ARG A C 1
ATOM 641 O O . ARG A 1 83 ? -10.112 10.348 -19.654 1.00 64.81 83 ARG A O 1
ATOM 648 N N . SER A 1 84 ? -8.253 9.314 -18.916 1.00 62.41 84 SER A N 1
ATOM 649 C CA . SER A 1 84 ? -8.902 8.011 -18.721 1.00 62.41 84 SER A CA 1
ATOM 650 C C . SER A 1 84 ? -9.832 8.032 -17.508 1.00 62.41 84 SER A C 1
ATOM 652 O O . SER A 1 84 ? -10.980 7.628 -17.638 1.00 62.41 84 SER A O 1
ATOM 654 N N . PHE A 1 85 ? -9.385 8.589 -16.376 1.00 56.78 85 PHE A N 1
ATOM 655 C CA . PHE A 1 85 ? -10.203 8.721 -15.162 1.00 56.78 85 PHE A CA 1
ATOM 656 C C . PHE A 1 85 ? -11.413 9.648 -15.345 1.00 56.78 85 PHE A C 1
ATOM 658 O O . PHE A 1 85 ? -12.498 9.337 -14.864 1.00 56.78 85 PHE A O 1
ATOM 665 N N . SER A 1 86 ? -11.269 10.752 -16.089 1.00 58.31 86 SER A N 1
ATOM 666 C CA . SER A 1 86 ? -12.383 11.674 -16.363 1.00 58.31 86 SER A CA 1
ATOM 667 C C . SER A 1 86 ? -13.465 11.093 -17.278 1.00 58.31 86 SER A C 1
ATOM 669 O O . SER A 1 86 ? -14.555 11.646 -17.354 1.00 58.31 86 SER A O 1
ATOM 671 N N . ARG A 1 87 ? -13.170 10.017 -18.021 1.00 59.47 87 ARG A N 1
ATOM 672 C CA . ARG A 1 87 ? -14.181 9.316 -18.829 1.00 59.47 87 ARG A CA 1
ATOM 673 C C . ARG A 1 87 ? -14.943 8.261 -18.037 1.00 59.47 87 ARG A C 1
ATOM 675 O O . ARG A 1 87 ? -16.068 7.955 -18.408 1.00 59.47 87 ARG A O 1
ATOM 682 N N . THR A 1 88 ? -14.329 7.680 -17.009 1.00 56.38 88 THR A N 1
ATOM 683 C CA . THR A 1 88 ? -14.897 6.550 -16.261 1.00 56.38 88 THR A CA 1
ATOM 684 C C . THR A 1 88 ? -15.584 6.953 -14.964 1.00 56.38 88 THR A C 1
ATOM 686 O O . THR A 1 88 ? -16.480 6.240 -14.526 1.00 56.38 88 THR A O 1
ATOM 689 N N . VAL A 1 89 ? -15.223 8.087 -14.365 1.00 51.75 89 VAL A N 1
ATOM 690 C CA . VAL A 1 89 ? -15.895 8.610 -13.171 1.00 51.75 89 VAL A CA 1
ATOM 691 C C . VAL A 1 89 ? -16.705 9.838 -13.585 1.00 51.75 89 VAL A C 1
ATOM 693 O O . VAL A 1 89 ? -16.098 10.870 -13.883 1.00 51.75 89 VAL A O 1
ATOM 696 N N . PRO A 1 90 ? -18.049 9.770 -13.658 1.00 50.34 90 PRO A N 1
ATOM 697 C CA . PRO A 1 90 ? -18.839 10.967 -13.889 1.00 50.34 90 PRO A CA 1
ATOM 698 C C . PRO A 1 90 ? -18.578 11.953 -12.749 1.00 50.34 90 PRO A C 1
ATOM 700 O O . PRO A 1 90 ? -18.579 11.586 -11.574 1.00 50.34 90 PRO A O 1
ATOM 703 N N . SER A 1 91 ? -18.339 13.210 -13.114 1.00 48.94 91 SER A N 1
ATOM 704 C CA . SER A 1 91 ? -18.120 14.353 -12.225 1.00 48.94 91 SER A CA 1
ATOM 705 C C . SER A 1 91 ? -19.384 14.726 -11.438 1.00 48.94 91 SER A C 1
ATOM 707 O O . SER A 1 91 ? -19.834 15.864 -11.470 1.00 48.94 91 SER A O 1
ATOM 709 N N . THR A 1 92 ? -19.997 13.777 -10.746 1.00 55.50 92 THR A N 1
ATOM 710 C CA . THR A 1 92 ? -20.995 14.029 -9.711 1.00 55.50 92 THR A CA 1
ATOM 711 C C . THR A 1 92 ? -20.280 13.742 -8.405 1.00 55.50 92 THR A C 1
ATOM 713 O O . THR A 1 92 ? -20.242 12.616 -7.925 1.00 55.50 92 THR A O 1
ATOM 716 N N . THR A 1 93 ? -19.508 14.683 -7.885 1.00 52.19 93 THR A N 1
ATOM 717 C CA . THR A 1 93 ? -20.003 15.473 -6.762 1.00 52.19 93 THR A CA 1
ATOM 718 C C . THR A 1 93 ? -19.125 16.714 -6.657 1.00 52.19 93 THR A C 1
ATOM 720 O O . THR A 1 93 ? -18.122 16.754 -5.950 1.00 52.19 93 THR A O 1
ATOM 723 N N . ARG A 1 94 ? -19.491 17.738 -7.425 1.00 51.41 94 ARG A N 1
ATOM 724 C CA . ARG A 1 94 ? -19.182 19.114 -7.070 1.00 51.41 94 ARG A CA 1
ATOM 725 C C . ARG A 1 94 ? -20.252 19.506 -6.055 1.00 51.41 94 ARG A C 1
ATOM 727 O O . ARG A 1 94 ? -21.362 19.842 -6.450 1.00 51.41 94 ARG A O 1
ATOM 734 N N . LEU A 1 95 ? -19.950 19.364 -4.764 1.00 48.28 95 LEU A N 1
ATOM 735 C CA . LEU A 1 95 ? -20.723 20.035 -3.717 1.00 48.28 95 LEU A CA 1
ATOM 736 C C . LEU A 1 95 ? -20.452 21.532 -3.870 1.00 48.28 95 LEU A C 1
ATOM 738 O O . LEU A 1 95 ? -19.573 22.087 -3.219 1.00 48.28 95 LEU A O 1
ATOM 742 N N . GLU A 1 96 ? -21.151 22.166 -4.807 1.00 49.91 96 GLU A N 1
ATOM 743 C CA . GLU A 1 96 ? -21.450 23.581 -4.662 1.00 49.91 96 GLU A CA 1
ATOM 744 C C . GLU A 1 96 ? -22.678 23.686 -3.770 1.00 49.91 96 GLU A C 1
ATOM 746 O O . GLU A 1 96 ? -23.659 22.986 -4.001 1.00 49.91 96 GLU A O 1
ATOM 751 N N . HIS A 1 97 ? -22.572 24.558 -2.768 1.00 45.75 97 HIS A N 1
ATOM 752 C CA . HIS A 1 97 ? -23.669 25.354 -2.229 1.00 45.75 97 HIS A CA 1
ATOM 753 C C . HIS A 1 97 ? -25.002 24.626 -1.993 1.00 45.75 97 HIS A C 1
ATOM 755 O O . HIS A 1 97 ? -25.815 24.567 -2.909 1.00 45.75 97 HIS A O 1
ATOM 761 N N . VAL A 1 98 ? -25.258 24.211 -0.745 1.00 45.59 98 VAL A N 1
ATOM 762 C CA . VAL A 1 98 ? -26.289 24.790 0.152 1.00 45.59 98 VAL A CA 1
ATOM 763 C C . VAL A 1 98 ? -25.863 24.535 1.595 1.00 45.59 98 VAL A C 1
ATOM 765 O O . VAL A 1 98 ? -25.492 23.378 1.893 1.00 45.59 98 VAL A O 1
#

Organism: NCBI:txid158500

Sequence (98 aa):
MVRKRLGLVAASAAGVLAFIVPVQAQDLAQIRIEDVARFYRVYDEARGAPSARVLQQDYIEAGSDGFVSLYRTGSSPGPRWRRSFSRTVPSTTRLEHV

Secondary structure (DSSP, 8-state):
--------------------------------THHHHHHHHHHHHTTT---HHHIIIIIIITS-HHHHHHHHTT-PPPHHHHHHHHHHS---------